Protein AF-A0A3P8TYR1-F1 (afdb_monomer_lite)

Radius of gyration: 17.77 Å; chains: 1; bounding box: 46×34×52 Å

Structure (mmCIF, N/CA/C/O backbone):
data_AF-A0A3P8TYR1-F1
#
_entry.id   AF-A0A3P8TYR1-F1
#
loop_
_atom_site.group_PDB
_atom_site.id
_atom_site.type_symbol
_atom_site.label_atom_id
_atom_site.label_alt_id
_atom_site.label_comp_id
_atom_site.label_asym_id
_atom_site.label_entity_id
_atom_site.label_seq_id
_atom_site.pdbx_PDB_ins_code
_atom_site.Cartn_x
_atom_site.Cartn_y
_atom_site.Cartn_z
_atom_site.occupancy
_atom_site.B_iso_or_equiv
_atom_site.auth_seq_id
_atom_site.auth_comp_id
_atom_site.auth_asym_id
_atom_site.auth_atom_id
_atom_site.pdbx_PDB_model_num
ATOM 1 N N . MET A 1 1 ? 5.080 -19.944 -3.008 1.00 44.84 1 MET A N 1
ATOM 2 C CA . MET A 1 1 ? 5.466 -19.600 -1.616 1.00 44.84 1 MET A CA 1
ATOM 3 C C . MET A 1 1 ? 6.987 -19.587 -1.435 1.00 44.84 1 MET A C 1
ATOM 5 O O . MET A 1 1 ? 7.495 -18.583 -0.961 1.00 44.84 1 MET A O 1
ATOM 9 N N . CYS A 1 2 ? 7.727 -20.621 -1.871 1.00 33.62 2 CYS A N 1
ATOM 10 C CA . CYS A 1 2 ? 9.202 -20.640 -1.806 1.00 33.62 2 CYS A CA 1
ATOM 11 C C . CYS A 1 2 ? 9.898 -19.592 -2.699 1.00 33.62 2 CYS A C 1
ATOM 13 O O . CYS A 1 2 ? 10.862 -18.982 -2.255 1.00 33.62 2 CYS A O 1
ATOM 15 N N . GLU A 1 3 ? 9.377 -19.307 -3.897 1.00 34.47 3 GLU A N 1
ATOM 16 C CA . GLU A 1 3 ? 9.977 -18.308 -4.805 1.00 34.47 3 GLU A CA 1
ATOM 17 C C . GLU A 1 3 ? 9.797 -16.860 -4.311 1.00 34.47 3 GLU A C 1
ATOM 19 O O . GLU A 1 3 ? 10.720 -16.059 -4.401 1.00 34.47 3 GLU A O 1
ATOM 24 N N . LEU A 1 4 ? 8.653 -16.545 -3.691 1.00 45.31 4 LEU A N 1
ATOM 25 C CA . LEU A 1 4 ? 8.387 -15.250 -3.045 1.00 45.31 4 LEU A CA 1
ATOM 26 C C . LEU A 1 4 ? 9.285 -15.020 -1.822 1.00 45.31 4 LEU A C 1
ATOM 28 O O . LEU A 1 4 ? 9.786 -13.919 -1.636 1.00 45.31 4 LEU A O 1
ATOM 32 N N . LEU A 1 5 ? 9.554 -16.058 -1.022 1.00 41.59 5 LEU A N 1
ATOM 33 C CA . LEU A 1 5 ? 10.503 -15.974 0.095 1.00 41.59 5 LEU A CA 1
ATOM 34 C C . LEU A 1 5 ? 11.958 -15.852 -0.382 1.00 41.59 5 LEU A C 1
ATOM 36 O O . LEU A 1 5 ? 12.737 -15.146 0.251 1.00 41.59 5 LEU A O 1
ATOM 40 N N . GLN A 1 6 ? 12.325 -16.472 -1.510 1.00 42.62 6 GLN A N 1
ATOM 41 C CA . GLN A 1 6 ? 13.635 -16.256 -2.135 1.00 42.62 6 GLN A CA 1
ATOM 42 C C . GLN A 1 6 ? 13.788 -14.824 -2.658 1.00 42.62 6 GLN A C 1
ATOM 44 O O . GLN A 1 6 ? 14.835 -14.215 -2.442 1.00 42.62 6 GLN A O 1
ATOM 49 N N . LEU A 1 7 ? 12.736 -14.247 -3.242 1.00 46.56 7 LEU A N 1
ATOM 50 C CA . LEU A 1 7 ? 12.715 -12.845 -3.669 1.00 46.56 7 LEU A CA 1
ATOM 51 C C . LEU A 1 7 ? 12.799 -11.889 -2.472 1.00 46.56 7 LEU A C 1
ATOM 53 O O . LEU A 1 7 ? 13.598 -10.962 -2.500 1.00 46.56 7 LEU A O 1
ATOM 57 N N . VAL A 1 8 ? 12.083 -12.173 -1.379 1.00 45.84 8 VAL A N 1
ATOM 58 C CA . VAL A 1 8 ? 12.192 -11.445 -0.101 1.00 45.84 8 VAL A CA 1
ATOM 59 C C . VAL A 1 8 ? 13.596 -11.578 0.510 1.00 45.84 8 VAL A C 1
ATOM 61 O O . VAL A 1 8 ? 14.133 -10.602 1.021 1.00 45.84 8 VAL A O 1
ATOM 64 N N . SER A 1 9 ? 14.243 -12.743 0.398 1.00 40.47 9 SER A N 1
ATOM 65 C CA . SER A 1 9 ? 15.622 -12.940 0.870 1.00 40.47 9 SER A CA 1
ATOM 66 C C . SER A 1 9 ? 16.666 -12.215 0.011 1.00 40.47 9 SER A C 1
ATOM 68 O O . SER A 1 9 ? 17.652 -11.716 0.547 1.00 40.47 9 SER A O 1
ATOM 70 N N . HIS A 1 10 ? 16.432 -12.089 -1.300 1.00 41.75 10 HIS A N 1
ATOM 71 C CA . HIS A 1 10 ? 17.223 -11.232 -2.190 1.00 41.75 10 HIS A CA 1
ATOM 72 C C . HIS A 1 10 ? 16.917 -9.740 -1.960 1.00 41.75 10 HIS A C 1
ATOM 74 O O . HIS A 1 10 ? 17.796 -8.902 -2.129 1.00 41.75 10 HIS A O 1
ATOM 80 N N . LEU A 1 11 ? 15.707 -9.410 -1.496 1.00 44.28 11 LEU A N 1
ATOM 81 C CA . LEU A 1 11 ? 15.271 -8.080 -1.057 1.00 44.28 11 LEU A CA 1
ATOM 82 C C . LEU A 1 11 ? 15.655 -7.744 0.397 1.00 44.28 11 LEU A C 1
ATOM 84 O O . LEU A 1 11 ? 15.311 -6.662 0.871 1.00 44.28 11 LEU A O 1
ATOM 88 N N . ASN A 1 12 ? 16.491 -8.549 1.073 1.00 38.28 12 ASN A N 1
ATOM 89 C CA . ASN A 1 12 ? 17.253 -8.097 2.257 1.00 38.28 12 ASN A CA 1
ATOM 90 C C . ASN A 1 12 ? 18.150 -6.860 1.973 1.00 38.28 12 ASN A C 1
ATOM 92 O O . ASN A 1 12 ? 18.811 -6.338 2.865 1.00 38.28 12 ASN A O 1
ATOM 96 N N . ILE A 1 13 ? 18.079 -6.307 0.759 1.00 46.44 13 ILE A N 1
ATOM 97 C CA . ILE A 1 13 ? 18.329 -4.906 0.386 1.00 46.44 13 ILE A CA 1
ATOM 98 C C . ILE A 1 13 ? 17.576 -3.881 1.276 1.00 46.44 13 ILE A C 1
ATOM 100 O O . ILE A 1 13 ? 17.859 -2.691 1.198 1.00 46.44 13 ILE A O 1
ATOM 104 N N . ILE A 1 14 ? 16.697 -4.280 2.203 1.00 45.22 14 ILE A N 1
ATOM 105 C CA . ILE A 1 14 ? 16.142 -3.367 3.224 1.00 45.22 14 ILE A CA 1
ATOM 106 C C . ILE A 1 14 ? 17.177 -2.953 4.300 1.00 45.22 14 ILE A C 1
ATOM 108 O O . ILE A 1 14 ? 17.040 -1.866 4.864 1.00 45.22 14 ILE A O 1
ATOM 112 N N . GLU A 1 15 ? 18.279 -3.690 4.516 1.00 38.91 15 GLU A N 1
ATOM 113 C CA . GLU A 1 15 ? 19.452 -3.138 5.240 1.00 38.91 15 GLU A CA 1
ATOM 114 C C . GLU A 1 15 ? 20.342 -2.252 4.341 1.00 38.91 15 GLU A C 1
ATOM 116 O O . GLU A 1 15 ? 21.220 -1.534 4.814 1.00 38.91 15 GLU A O 1
ATOM 121 N N . GLY A 1 16 ? 20.069 -2.235 3.034 1.00 37.06 16 GLY A N 1
ATOM 122 C CA . GLY A 1 16 ? 20.749 -1.436 2.015 1.00 37.06 16 GLY A CA 1
ATOM 123 C C . GLY A 1 16 ? 19.993 -0.174 1.589 1.00 37.06 16 GLY A C 1
ATOM 124 O O . GLY A 1 16 ? 20.309 0.371 0.529 1.00 37.06 16 GLY A O 1
ATOM 125 N N . LYS A 1 17 ? 19.034 0.313 2.398 1.00 43.81 17 LYS A N 1
ATOM 126 C CA . LYS A 1 17 ? 18.185 1.504 2.143 1.00 43.81 17 LYS A CA 1
ATOM 127 C C . L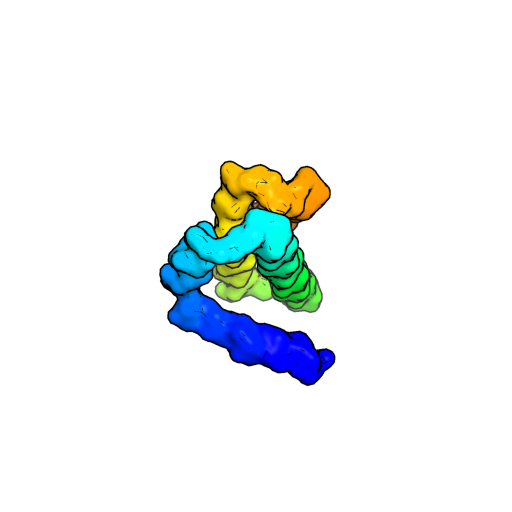YS A 1 17 ? 18.951 2.772 1.718 1.00 43.81 17 LYS A C 1
ATOM 129 O O . LYS A 1 17 ? 18.361 3.682 1.151 1.00 43.81 17 LYS A O 1
ATOM 134 N N . SER A 1 18 ? 20.267 2.832 1.938 1.00 38.81 18 SER A N 1
ATOM 135 C CA . SER A 1 18 ? 21.110 3.980 1.580 1.00 38.81 18 SER A CA 1
ATOM 136 C C . SER A 1 18 ? 21.831 3.881 0.222 1.00 38.81 18 SER A C 1
ATOM 138 O O . SER A 1 18 ? 22.361 4.890 -0.237 1.00 38.81 18 SER A O 1
ATOM 140 N N . ASN A 1 19 ? 21.880 2.711 -0.433 1.00 37.03 19 ASN A N 1
ATOM 141 C CA . ASN A 1 19 ? 22.799 2.474 -1.563 1.00 37.03 19 ASN A CA 1
ATOM 142 C C . ASN A 1 19 ? 22.127 2.381 -2.945 1.00 37.03 19 ASN A C 1
ATOM 144 O O . ASN A 1 19 ? 22.818 2.459 -3.962 1.00 37.03 19 ASN A O 1
ATOM 148 N N . PHE A 1 20 ? 20.798 2.258 -3.024 1.00 45.28 20 PHE A N 1
ATOM 149 C CA . PHE A 1 20 ? 20.115 2.128 -4.320 1.00 45.28 20 PHE A CA 1
ATOM 150 C C . PHE A 1 20 ? 20.150 3.437 -5.133 1.00 45.28 20 PHE A C 1
ATOM 152 O O . PHE A 1 20 ? 20.456 3.422 -6.325 1.00 45.28 20 PHE A O 1
ATOM 159 N N . CYS A 1 21 ? 19.981 4.586 -4.467 1.00 40.75 21 CYS A N 1
ATOM 160 C CA . CYS A 1 21 ? 20.053 5.917 -5.086 1.00 40.75 21 CYS A CA 1
ATOM 161 C C . CYS A 1 21 ? 21.434 6.224 -5.716 1.00 40.75 21 CYS A C 1
ATOM 163 O O . CYS A 1 21 ? 21.525 6.949 -6.703 1.00 40.75 21 CYS A O 1
ATOM 165 N N . MET A 1 22 ? 22.514 5.618 -5.207 1.00 36.56 22 MET A N 1
ATOM 166 C CA . MET A 1 22 ? 23.891 5.871 -5.660 1.00 36.56 22 MET A CA 1
ATOM 167 C C . MET A 1 22 ? 24.313 5.089 -6.916 1.00 36.56 22 MET A C 1
ATOM 169 O O . MET A 1 22 ? 25.362 5.386 -7.482 1.00 36.56 22 MET A O 1
ATOM 173 N N . THR A 1 23 ? 23.533 4.108 -7.385 1.00 42.56 23 THR A N 1
ATOM 174 C CA . THR A 1 23 ? 23.981 3.215 -8.479 1.00 42.56 23 THR A CA 1
ATOM 175 C C . THR A 1 23 ? 23.532 3.684 -9.877 1.00 42.56 23 THR A C 1
ATOM 177 O O . THR A 1 23 ? 24.066 3.239 -10.892 1.00 42.56 23 THR A O 1
ATOM 180 N N . ILE A 1 24 ? 22.613 4.652 -9.974 1.00 49.84 24 ILE A N 1
ATOM 181 C CA . ILE A 1 24 ? 22.075 5.158 -11.254 1.00 49.84 24 ILE A CA 1
ATOM 182 C C . ILE A 1 24 ? 22.918 6.330 -11.794 1.00 49.84 24 ILE A C 1
ATOM 184 O O . ILE A 1 24 ? 22.402 7.391 -12.128 1.00 49.84 24 ILE A O 1
ATOM 188 N N . GLN A 1 25 ? 24.242 6.176 -11.862 1.00 44.81 25 GLN A N 1
ATOM 189 C CA . GLN A 1 25 ? 25.108 7.130 -12.579 1.00 44.81 25 GLN A CA 1
ATOM 190 C C . GLN A 1 25 ? 25.867 6.513 -13.765 1.00 44.81 25 GLN A C 1
ATOM 192 O O . GLN A 1 25 ? 26.579 7.235 -14.455 1.00 44.81 25 GLN A O 1
ATOM 197 N N . GLY A 1 26 ? 25.694 5.216 -14.065 1.00 42.44 26 GLY A N 1
ATOM 198 C CA . GLY A 1 26 ? 26.492 4.546 -15.109 1.00 42.44 26 GLY 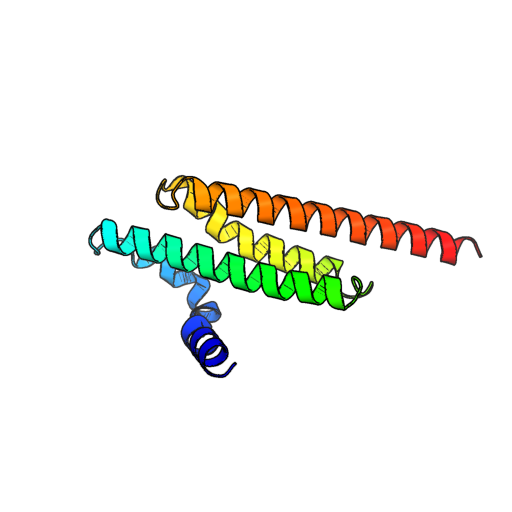A CA 1
ATOM 199 C C . GLY A 1 26 ? 25.776 3.555 -16.033 1.00 42.44 26 GLY A C 1
ATOM 200 O O . GLY A 1 26 ? 26.445 2.951 -16.865 1.00 42.44 26 GLY A O 1
ATOM 201 N N . GLY A 1 27 ? 24.460 3.351 -15.906 1.00 47.72 27 GLY A N 1
ATOM 202 C CA . GLY A 1 27 ? 23.710 2.364 -16.699 1.00 47.72 27 GLY A CA 1
ATOM 203 C C . GLY A 1 27 ? 22.813 2.999 -17.763 1.00 47.72 27 GLY A C 1
ATOM 204 O O . GLY A 1 27 ? 22.203 4.036 -17.512 1.00 47.72 27 GLY A O 1
ATOM 205 N N . GLU A 1 28 ? 22.716 2.364 -18.935 1.00 53.12 28 GLU A N 1
ATOM 206 C CA . GLU A 1 28 ? 21.827 2.755 -20.039 1.00 53.12 28 GLU A CA 1
ATOM 207 C C . GLU A 1 28 ? 20.412 3.090 -19.527 1.00 53.12 28 GLU A C 1
ATOM 209 O O . GLU A 1 28 ? 19.770 2.279 -18.853 1.00 53.12 28 GLU A O 1
ATOM 214 N N . SER A 1 29 ? 19.921 4.292 -19.843 1.00 60.72 29 SER A N 1
ATOM 215 C CA . SER A 1 29 ? 18.709 4.896 -19.258 1.00 60.72 29 SER A CA 1
ATOM 216 C C . SER A 1 29 ? 17.446 4.029 -19.361 1.00 60.72 29 SER A C 1
ATOM 218 O O . SER A 1 29 ? 16.576 4.098 -18.492 1.00 60.72 29 SER A O 1
ATOM 220 N N . SER A 1 30 ? 17.357 3.168 -20.380 1.00 62.84 30 SER A N 1
ATOM 221 C CA . SER A 1 30 ? 16.245 2.228 -20.569 1.00 62.84 30 SER A CA 1
ATOM 222 C C . SER A 1 30 ? 16.201 1.128 -19.501 1.00 62.84 30 SER A C 1
ATOM 224 O O . SER A 1 30 ? 15.122 0.768 -19.033 1.00 62.84 30 SER A O 1
ATOM 226 N N . ASN A 1 31 ? 17.358 0.610 -19.080 1.00 74.31 31 ASN A N 1
ATOM 227 C CA . ASN A 1 31 ? 17.431 -0.483 -18.105 1.00 74.31 31 ASN A CA 1
ATOM 228 C C . ASN A 1 31 ? 17.130 0.018 -16.687 1.00 74.31 31 ASN A C 1
ATOM 230 O O . ASN A 1 31 ? 16.423 -0.643 -15.929 1.00 74.31 31 ASN A O 1
ATOM 234 N N . ALA A 1 32 ? 17.598 1.224 -16.353 1.00 76.62 32 ALA A N 1
ATOM 235 C CA . ALA A 1 32 ? 17.277 1.877 -15.086 1.00 76.62 32 ALA A CA 1
ATOM 236 C C . ALA A 1 32 ? 15.777 2.192 -14.965 1.00 76.62 32 ALA A C 1
ATOM 238 O O . ALA A 1 32 ? 15.190 1.994 -13.904 1.00 76.62 32 ALA A O 1
ATOM 239 N N . SER A 1 33 ? 15.147 2.631 -16.061 1.00 81.56 33 SER A N 1
ATOM 240 C CA . SER A 1 33 ? 13.710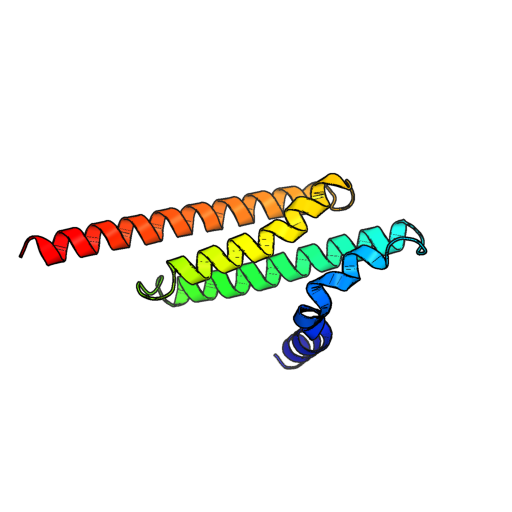 2.911 -16.096 1.00 81.56 33 SER A CA 1
ATOM 241 C C . SER A 1 33 ? 12.876 1.671 -15.781 1.00 81.56 33 SER A C 1
ATOM 243 O O . SER A 1 33 ? 12.027 1.687 -14.887 1.00 81.56 33 SER A O 1
ATOM 245 N N . LYS A 1 34 ? 13.192 0.562 -16.458 1.00 83.19 34 LYS A N 1
ATOM 246 C CA . LYS A 1 34 ? 12.511 -0.712 -16.246 1.00 83.19 34 LYS A CA 1
ATOM 247 C C . LYS A 1 34 ? 12.695 -1.230 -14.818 1.00 83.19 34 LYS A C 1
ATOM 249 O O . LYS A 1 34 ? 11.720 -1.627 -14.192 1.00 83.19 34 LYS A O 1
ATOM 254 N N . LEU A 1 35 ? 13.906 -1.129 -14.271 1.00 82.69 35 LEU A N 1
ATOM 255 C CA . LEU A 1 35 ? 14.185 -1.524 -12.890 1.00 82.69 35 LEU A CA 1
ATOM 256 C C . LEU A 1 35 ? 13.358 -0.725 -11.869 1.00 82.69 35 LEU A C 1
ATOM 258 O O . LEU A 1 35 ? 12.852 -1.298 -10.909 1.00 82.69 35 LEU A O 1
ATOM 262 N N . LEU A 1 36 ? 13.199 0.587 -12.070 1.00 82.25 36 LEU A N 1
ATOM 263 C CA . LEU A 1 36 ? 12.399 1.442 -11.184 1.00 82.25 36 LEU A CA 1
ATOM 264 C C . LEU A 1 36 ? 10.898 1.130 -11.271 1.00 82.25 36 LEU A C 1
ATOM 266 O O . LEU A 1 36 ? 10.199 1.179 -10.255 1.00 82.25 36 LEU A O 1
ATOM 270 N N . GLN A 1 37 ? 10.409 0.787 -12.465 1.00 85.69 37 GLN A N 1
ATOM 271 C CA . GLN A 1 37 ? 9.039 0.308 -12.657 1.00 85.69 37 GLN A CA 1
ATOM 272 C C . GLN A 1 37 ? 8.819 -1.030 -11.945 1.00 85.69 37 GLN A C 1
ATOM 274 O O . GLN A 1 37 ? 7.877 -1.149 -11.164 1.00 85.69 37 GLN A O 1
ATOM 279 N N . ASP A 1 38 ? 9.714 -2.000 -12.147 1.00 85.75 38 ASP A N 1
ATOM 280 C CA . ASP A 1 38 ? 9.620 -3.328 -11.533 1.00 85.75 38 ASP A CA 1
ATOM 281 C C . ASP A 1 38 ? 9.698 -3.234 -10.001 1.00 85.75 38 ASP A C 1
ATOM 283 O O . ASP A 1 38 ? 8.893 -3.839 -9.295 1.00 85.75 38 ASP A O 1
ATOM 287 N N . TYR A 1 39 ? 10.604 -2.401 -9.477 1.00 84.50 39 TYR A N 1
ATOM 288 C CA . TYR A 1 39 ? 10.685 -2.089 -8.049 1.00 84.50 39 TYR A CA 1
ATOM 289 C C . TYR A 1 39 ? 9.360 -1.542 -7.508 1.00 84.50 39 TYR A C 1
ATOM 291 O O . TYR A 1 39 ? 8.819 -2.055 -6.529 1.00 84.50 39 TYR A O 1
ATOM 299 N N . THR A 1 40 ? 8.808 -0.525 -8.173 1.00 87.12 40 THR A N 1
ATOM 300 C CA . THR A 1 40 ? 7.547 0.103 -7.765 1.00 87.12 40 THR A CA 1
ATOM 301 C C . THR A 1 40 ? 6.397 -0.903 -7.774 1.00 87.12 40 THR A C 1
ATOM 303 O O . THR A 1 40 ? 5.576 -0.901 -6.859 1.00 87.12 40 THR A O 1
ATOM 306 N N . GLN A 1 41 ? 6.352 -1.789 -8.768 1.00 88.94 41 GLN A N 1
ATOM 307 C CA . GLN A 1 41 ? 5.327 -2.821 -8.879 1.00 88.94 41 GLN A CA 1
ATOM 308 C C . GLN A 1 41 ? 5.422 -3.845 -7.740 1.00 88.94 41 GLN A C 1
ATOM 310 O O . GLN A 1 41 ? 4.415 -4.140 -7.104 1.00 88.94 41 GLN A O 1
ATOM 315 N N . VAL A 1 42 ? 6.634 -4.287 -7.387 1.00 88.38 42 VAL A N 1
ATOM 316 C CA . VAL A 1 42 ? 6.858 -5.180 -6.237 1.00 88.38 42 VAL A CA 1
ATOM 317 C C . VAL A 1 42 ? 6.385 -4.544 -4.926 1.00 88.38 42 VAL A C 1
ATOM 319 O O . VAL A 1 42 ? 5.720 -5.205 -4.129 1.00 88.38 42 VAL A O 1
ATOM 322 N N . ILE A 1 43 ? 6.677 -3.259 -4.696 1.00 87.44 43 ILE A N 1
ATOM 323 C CA . ILE A 1 43 ? 6.192 -2.551 -3.501 1.00 87.44 43 ILE A CA 1
ATOM 324 C C . ILE A 1 43 ? 4.656 -2.472 -3.495 1.00 87.44 43 ILE A C 1
ATOM 326 O O . ILE A 1 43 ? 4.022 -2.695 -2.459 1.00 87.44 43 ILE A O 1
ATOM 330 N N . GLN A 1 44 ? 4.029 -2.203 -4.643 1.00 88.12 44 GLN A N 1
ATOM 331 C CA . GLN A 1 44 ? 2.568 -2.201 -4.750 1.00 88.12 44 GLN A CA 1
ATOM 332 C C . GLN A 1 44 ? 1.969 -3.580 -4.432 1.00 88.12 44 GLN A C 1
ATOM 334 O O . GLN A 1 44 ? 1.019 -3.648 -3.652 1.00 88.12 44 GLN A O 1
ATOM 339 N N . ASP A 1 45 ? 2.554 -4.663 -4.944 1.00 89.19 45 ASP A N 1
ATOM 340 C CA . ASP A 1 45 ? 2.088 -6.034 -4.707 1.00 89.19 45 ASP A CA 1
ATOM 341 C C . ASP A 1 45 ? 2.227 -6.449 -3.236 1.00 89.19 45 ASP A C 1
ATOM 343 O O . ASP A 1 45 ? 1.289 -6.988 -2.641 1.00 89.19 45 ASP A O 1
ATOM 347 N N . ILE A 1 46 ? 3.376 -6.160 -2.614 1.00 86.88 46 ILE A N 1
ATOM 348 C CA . ILE A 1 46 ? 3.617 -6.456 -1.194 1.00 86.88 46 ILE A CA 1
ATOM 349 C C . ILE A 1 46 ? 2.634 -5.678 -0.317 1.00 86.88 46 ILE A C 1
ATOM 351 O O . ILE A 1 46 ? 2.001 -6.255 0.572 1.00 86.88 46 ILE A O 1
ATOM 355 N N . THR A 1 47 ? 2.475 -4.376 -0.569 1.00 89.06 47 THR A N 1
ATOM 356 C CA . THR A 1 47 ? 1.578 -3.542 0.241 1.00 89.06 47 THR A CA 1
ATOM 357 C C . THR A 1 47 ? 0.117 -3.937 0.060 1.00 89.06 47 THR A C 1
ATOM 359 O O . THR A 1 47 ? -0.638 -3.918 1.029 1.00 89.06 47 THR A O 1
ATOM 362 N N . PHE A 1 48 ? -0.284 -4.343 -1.148 1.00 92.19 48 PHE A N 1
ATOM 363 C CA . PHE A 1 48 ? -1.614 -4.883 -1.414 1.00 92.19 48 PHE A CA 1
ATOM 364 C C . PHE A 1 48 ? -1.848 -6.204 -0.675 1.00 92.19 48 PHE A C 1
ATOM 366 O O . PHE A 1 48 ? -2.903 -6.401 -0.075 1.00 92.19 48 PHE A O 1
ATOM 373 N N . HIS A 1 49 ? -0.870 -7.109 -0.664 1.00 91.75 49 HIS A N 1
ATOM 374 C CA . HIS A 1 49 ? -0.983 -8.364 0.077 1.00 91.75 49 HIS A CA 1
ATOM 375 C C . HIS A 1 49 ? -1.166 -8.134 1.585 1.00 91.75 49 HIS A C 1
ATOM 377 O O . HIS A 1 49 ? -2.067 -8.707 2.200 1.00 91.75 49 HIS A O 1
ATOM 383 N N . GLU A 1 50 ? -0.338 -7.279 2.185 1.00 91.62 50 GLU A N 1
ATOM 384 C CA . GLU A 1 50 ? -0.415 -6.978 3.617 1.00 91.62 50 GLU A CA 1
ATOM 385 C C . GLU A 1 50 ? -1.704 -6.230 3.991 1.00 91.62 50 GLU A C 1
ATOM 387 O O . GLU A 1 50 ? -2.259 -6.467 5.063 1.00 91.62 50 GLU A O 1
ATOM 392 N N . GLU A 1 51 ? -2.218 -5.375 3.106 1.00 92.38 51 GLU A N 1
ATOM 393 C CA . GLU A 1 51 ? -3.536 -4.756 3.263 1.00 92.38 51 GLU A CA 1
ATOM 394 C C . GLU A 1 51 ? -4.659 -5.793 3.276 1.00 92.38 51 GLU A C 1
ATOM 396 O O . GLU A 1 51 ? -5.495 -5.767 4.176 1.00 92.38 51 GLU A O 1
ATOM 401 N N . ASN A 1 52 ? -4.670 -6.734 2.327 1.00 93.25 52 ASN A N 1
ATOM 402 C CA . ASN A 1 52 ? -5.695 -7.781 2.305 1.00 93.25 52 ASN A CA 1
ATOM 403 C C . ASN A 1 52 ? -5.663 -8.626 3.581 1.00 93.25 52 ASN A C 1
ATOM 405 O O . ASN A 1 52 ? -6.713 -8.966 4.109 1.00 93.25 52 ASN A O 1
ATOM 409 N N . LYS A 1 53 ? -4.481 -8.870 4.159 1.00 92.56 53 LYS A N 1
ATOM 410 C CA . LYS A 1 53 ? -4.386 -9.529 5.468 1.00 92.56 53 LYS A CA 1
ATOM 411 C C . LYS A 1 53 ? -5.052 -8.734 6.590 1.00 92.56 53 LYS A C 1
ATOM 413 O O . LYS A 1 53 ? -5.622 -9.348 7.486 1.00 92.56 53 LYS A O 1
ATOM 418 N N . LEU A 1 54 ? -4.982 -7.400 6.572 1.00 92.44 54 LEU A N 1
ATOM 419 C CA . LEU A 1 54 ? -5.713 -6.568 7.535 1.00 92.44 54 LEU A CA 1
ATOM 420 C C . LEU A 1 54 ? -7.226 -6.671 7.325 1.00 92.44 54 LEU A C 1
ATOM 422 O O . LEU A 1 54 ? -7.962 -6.723 8.306 1.00 92.44 54 LEU A O 1
ATOM 426 N N . VAL A 1 55 ? -7.676 -6.735 6.068 1.00 91.50 55 VAL A N 1
ATOM 427 C CA . VAL A 1 55 ? -9.091 -6.934 5.722 1.00 91.50 55 VAL A CA 1
ATOM 428 C C . VAL A 1 55 ? -9.584 -8.297 6.210 1.00 91.50 55 VAL A C 1
ATOM 430 O O . VAL A 1 55 ? -10.602 -8.356 6.894 1.00 91.50 55 VAL A O 1
ATOM 433 N N . ASP A 1 56 ? -8.839 -9.369 5.936 1.00 94.31 56 ASP A N 1
ATOM 434 C CA . ASP A 1 56 ? -9.167 -10.738 6.359 1.00 94.31 56 ASP A CA 1
ATOM 435 C C . ASP A 1 56 ? -9.218 -10.884 7.888 1.00 94.31 56 ASP A C 1
ATOM 437 O O . ASP A 1 56 ? -9.947 -11.719 8.419 1.00 94.31 56 ASP A O 1
ATOM 441 N N . GLN A 1 57 ? -8.437 -10.072 8.604 1.00 92.62 57 GLN A N 1
ATOM 442 C CA . GLN A 1 57 ? -8.401 -10.028 10.069 1.00 92.62 57 GLN A CA 1
ATOM 443 C C . GLN A 1 57 ? -9.399 -9.027 10.667 1.00 92.62 57 GLN A C 1
ATOM 445 O O . GLN A 1 57 ? -9.365 -8.790 11.873 1.00 92.62 57 GLN A O 1
ATOM 450 N N . GLU A 1 58 ? -10.260 -8.423 9.845 1.00 91.56 58 GLU A N 1
ATOM 451 C CA . GLU A 1 58 ? -11.248 -7.419 10.254 1.00 91.56 58 GLU A CA 1
ATOM 452 C C . GLU A 1 58 ? -10.643 -6.199 10.978 1.00 91.56 58 GLU A C 1
ATOM 454 O O . GLU A 1 58 ? -11.258 -5.621 11.871 1.00 91.56 58 GLU A O 1
ATOM 459 N N . PHE A 1 59 ? -9.447 -5.761 10.570 1.00 89.75 59 PHE A N 1
ATOM 460 C CA . PHE A 1 59 ? -8.748 -4.594 11.122 1.00 89.75 59 PHE A CA 1
ATOM 461 C C . PHE A 1 59 ? -8.593 -4.630 12.662 1.00 89.75 59 PHE A C 1
ATOM 463 O O . PHE A 1 59 ? -9.173 -3.795 13.366 1.00 89.75 59 PHE A O 1
ATOM 470 N N . PRO A 1 60 ? -7.741 -5.522 13.208 1.00 88.75 60 PRO A N 1
ATOM 471 C CA . PRO A 1 60 ? -7.492 -5.627 14.650 1.00 88.75 60 PRO A CA 1
ATOM 472 C C . PRO A 1 60 ? -7.093 -4.283 15.297 1.00 88.75 60 PRO A C 1
ATOM 474 O O . PRO A 1 60 ? -6.209 -3.571 14.806 1.00 88.75 60 PRO A O 1
ATOM 477 N N . GLU A 1 61 ? -7.753 -3.914 16.401 1.00 82.56 61 GLU A N 1
ATOM 478 C CA . GLU A 1 61 ? -7.697 -2.562 16.997 1.00 82.56 61 GLU A CA 1
ATOM 479 C C . GLU A 1 61 ? -6.326 -2.143 17.552 1.00 82.56 61 GLU A C 1
ATOM 481 O O . GLU A 1 61 ? -6.032 -0.947 17.690 1.00 82.56 61 GLU A O 1
ATOM 486 N N . ASP A 1 62 ? -5.509 -3.120 17.927 1.00 84.06 62 ASP A N 1
ATOM 487 C CA . ASP A 1 62 ? -4.216 -2.942 18.579 1.00 84.06 62 ASP A CA 1
ATOM 488 C C . ASP A 1 62 ? -3.110 -2.571 17.585 1.00 84.06 62 ASP A C 1
ATOM 490 O O . ASP A 1 62 ? -2.254 -1.743 17.902 1.00 84.06 62 ASP A O 1
ATOM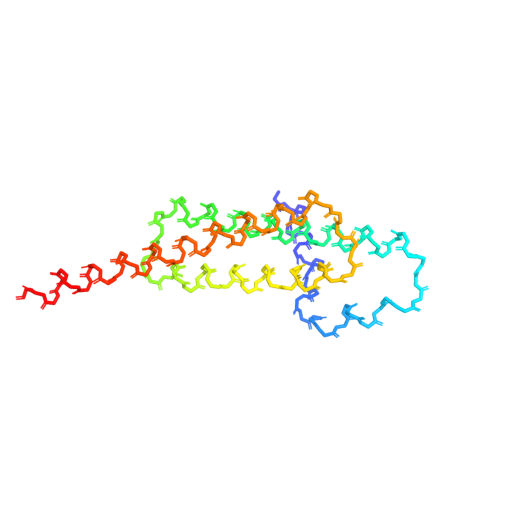 494 N N . CYS A 1 63 ? -3.150 -3.132 16.374 1.00 87.38 63 CYS A N 1
ATOM 495 C CA . CYS A 1 63 ? -2.060 -3.031 15.408 1.00 87.38 63 CYS A CA 1
ATOM 496 C C . CYS A 1 63 ? -2.446 -2.402 14.062 1.00 87.38 63 CYS A C 1
ATOM 498 O O . CYS A 1 63 ? -1.561 -1.893 13.372 1.00 87.38 63 CYS A O 1
ATOM 500 N N . SER A 1 64 ? -3.731 -2.349 13.690 1.00 91.81 64 SER A N 1
ATOM 501 C CA . SER A 1 64 ? -4.141 -1.914 12.342 1.00 91.81 64 SER A CA 1
ATOM 502 C C . SER A 1 64 ? -3.700 -0.501 11.990 1.00 91.81 64 SER A C 1
ATOM 504 O O . SER A 1 64 ? -3.193 -0.271 10.898 1.00 91.81 64 SER A O 1
ATOM 506 N N . ALA A 1 65 ? -3.848 0.457 12.910 1.00 91.00 65 ALA A N 1
ATOM 507 C CA . ALA A 1 65 ? -3.452 1.841 12.645 1.00 91.00 65 ALA A CA 1
ATOM 508 C C . ALA A 1 65 ? -1.946 1.942 12.355 1.00 91.00 65 ALA A C 1
ATOM 510 O O . ALA A 1 65 ? -1.544 2.568 11.377 1.00 91.00 65 ALA A O 1
ATOM 511 N N . PHE A 1 66 ? -1.131 1.269 13.169 1.00 91.94 66 PHE A N 1
ATOM 512 C CA . PHE A 1 66 ? 0.315 1.226 12.990 1.00 91.94 66 PHE A CA 1
ATOM 513 C C . PHE A 1 66 ? 0.696 0.531 11.680 1.00 91.94 66 PHE A C 1
ATOM 515 O O . PHE A 1 66 ? 1.488 1.060 10.906 1.00 91.94 66 PHE A O 1
ATOM 522 N N . LYS A 1 67 ? 0.084 -0.618 11.384 1.00 92.50 67 LYS A N 1
ATOM 523 C CA . LYS A 1 67 ? 0.381 -1.379 10.171 1.00 92.50 67 LYS A CA 1
ATOM 524 C C . LYS A 1 67 ? 0.012 -0.605 8.905 1.00 92.50 67 LYS A C 1
ATOM 526 O O . LYS A 1 67 ? 0.814 -0.558 7.982 1.00 92.50 67 LYS A O 1
ATOM 531 N N . ILE A 1 68 ? -1.146 0.059 8.870 1.00 93.06 68 ILE A N 1
ATOM 532 C CA . ILE A 1 68 ? -1.537 0.909 7.734 1.00 93.06 68 ILE A CA 1
ATOM 533 C C . ILE A 1 68 ? -0.561 2.083 7.574 1.00 93.06 68 ILE A C 1
ATOM 535 O O . ILE A 1 68 ? -0.214 2.433 6.449 1.00 93.06 68 ILE A O 1
ATOM 539 N N . GLN A 1 69 ? -0.081 2.670 8.676 1.00 92.31 69 GLN A N 1
ATOM 540 C CA . GLN A 1 69 ? 0.941 3.715 8.617 1.00 92.31 69 GLN A CA 1
ATOM 541 C C . GLN A 1 69 ? 2.251 3.203 7.995 1.00 92.31 69 GLN A C 1
ATOM 543 O O . GLN A 1 69 ? 2.793 3.875 7.125 1.00 92.31 69 GLN A O 1
ATOM 548 N N . GLN A 1 70 ? 2.714 2.002 8.359 1.00 92.25 70 GLN A N 1
ATOM 549 C CA . GLN A 1 70 ? 3.896 1.396 7.732 1.00 92.25 70 GLN A CA 1
ATOM 550 C C . GLN A 1 70 ? 3.705 1.195 6.223 1.00 92.25 70 GLN A C 1
ATOM 552 O O . GLN A 1 70 ? 4.576 1.555 5.442 1.00 92.25 70 GLN A O 1
ATOM 557 N N . LEU A 1 71 ? 2.535 0.703 5.798 1.00 92.75 71 LEU A N 1
ATOM 558 C CA . LEU A 1 71 ? 2.231 0.530 4.372 1.00 92.75 71 LEU A CA 1
ATOM 559 C C . LEU A 1 71 ? 2.218 1.866 3.608 1.00 92.75 71 LEU A C 1
ATOM 561 O O . LEU A 1 71 ? 2.614 1.917 2.446 1.00 92.75 71 LEU A O 1
ATOM 565 N N . LEU A 1 72 ? 1.772 2.953 4.246 1.00 91.50 72 LEU A N 1
ATOM 566 C CA . LEU A 1 72 ? 1.833 4.303 3.673 1.00 91.50 72 LEU A CA 1
ATOM 567 C C . LEU A 1 72 ? 3.280 4.802 3.540 1.00 91.50 72 LEU A C 1
ATOM 569 O O . LEU A 1 72 ? 3.626 5.413 2.529 1.00 91.50 72 LEU A O 1
ATOM 573 N N . GLU A 1 73 ? 4.122 4.542 4.541 1.00 89.69 73 GLU A N 1
ATOM 574 C CA . GLU A 1 73 ? 5.549 4.884 4.513 1.00 89.69 73 GLU A CA 1
ATOM 575 C C . GLU A 1 73 ? 6.280 4.115 3.400 1.00 89.69 73 GLU A C 1
ATOM 577 O O . GLU A 1 73 ? 6.998 4.730 2.612 1.00 89.69 73 GLU A O 1
ATOM 582 N N . ASP A 1 74 ? 6.009 2.815 3.248 1.00 86.81 74 ASP A N 1
ATOM 583 C CA . ASP A 1 74 ? 6.582 1.980 2.184 1.00 86.81 74 ASP A CA 1
ATOM 584 C C . ASP A 1 74 ? 6.189 2.475 0.774 1.00 86.81 74 ASP A C 1
ATOM 586 O O . ASP A 1 74 ? 6.996 2.422 -0.154 1.00 86.81 74 ASP A O 1
ATOM 590 N N . LEU A 1 75 ? 4.979 3.027 0.599 1.00 87.44 75 LEU A N 1
ATOM 591 C CA . LEU A 1 75 ? 4.536 3.634 -0.667 1.00 87.44 75 LEU A CA 1
ATOM 592 C C . LEU A 1 75 ? 5.069 5.056 -0.910 1.00 87.44 75 LEU A C 1
ATOM 594 O O . LEU A 1 75 ? 4.949 5.568 -2.024 1.00 87.44 75 LEU A O 1
ATOM 598 N N . THR A 1 76 ? 5.660 5.708 0.092 1.00 84.69 76 THR A N 1
ATOM 599 C CA . THR A 1 76 ? 6.168 7.082 -0.056 1.00 84.69 76 THR A CA 1
ATOM 600 C C . THR A 1 76 ? 7.428 7.121 -0.925 1.00 84.69 76 THR A C 1
ATOM 602 O O . THR A 1 76 ? 7.606 8.033 -1.731 1.00 84.69 76 THR A O 1
ATOM 605 N N . GLU A 1 77 ? 8.297 6.116 -0.811 1.00 77.38 77 GLU A N 1
ATOM 606 C CA . GLU A 1 77 ? 9.515 6.016 -1.620 1.00 77.38 77 GLU A CA 1
ATOM 607 C C . GLU A 1 77 ? 9.231 5.927 -3.135 1.00 77.38 77 GLU A C 1
ATOM 609 O O . GLU A 1 77 ? 9.756 6.765 -3.879 1.00 77.38 77 GLU A O 1
ATOM 614 N N . PRO A 1 78 ? 8.359 5.021 -3.631 1.00 73.56 78 PRO A N 1
ATOM 615 C CA . PRO A 1 78 ? 7.985 5.011 -5.044 1.00 73.56 78 PRO A CA 1
ATOM 616 C C . PRO A 1 78 ? 7.253 6.287 -5.476 1.00 73.56 78 PRO A C 1
ATOM 618 O O . PRO A 1 78 ? 7.337 6.681 -6.640 1.00 73.56 78 PRO A O 1
ATOM 621 N N . GLU A 1 79 ? 6.592 6.996 -4.557 1.00 73.44 79 GLU A N 1
ATOM 622 C CA . GLU A 1 79 ? 5.988 8.289 -4.872 1.00 73.44 79 GLU A CA 1
ATOM 623 C C . GLU A 1 79 ? 7.049 9.358 -5.155 1.00 73.44 79 GLU A C 1
ATOM 625 O O . GLU A 1 79 ? 6.852 10.182 -6.038 1.00 73.44 79 GLU A O 1
ATOM 630 N N . VAL A 1 80 ? 8.207 9.343 -4.494 1.00 74.88 80 VAL A N 1
ATOM 631 C CA . VAL A 1 80 ? 9.307 10.272 -4.816 1.00 74.88 80 VAL A CA 1
ATOM 632 C C . VAL A 1 80 ? 9.913 9.964 -6.193 1.00 74.88 80 VAL A C 1
ATOM 634 O O . VAL A 1 80 ? 10.306 10.878 -6.921 1.00 74.88 80 VAL A O 1
ATOM 637 N N . LEU A 1 81 ? 9.904 8.699 -6.621 1.00 67.44 81 LEU A N 1
ATOM 638 C CA . LEU A 1 81 ? 10.373 8.305 -7.955 1.00 67.44 81 LEU A CA 1
ATOM 639 C C . LEU A 1 81 ? 9.501 8.870 -9.095 1.00 67.44 81 LEU A C 1
ATOM 641 O O . LEU A 1 81 ? 9.974 8.974 -10.230 1.00 67.44 81 LEU A O 1
ATOM 645 N N . LYS A 1 82 ? 8.270 9.332 -8.814 1.00 65.25 82 LYS A N 1
ATOM 646 C CA . LYS A 1 82 ? 7.391 9.986 -9.806 1.00 65.25 82 LYS A CA 1
ATOM 647 C C . LYS A 1 82 ? 8.004 11.239 -10.426 1.00 65.25 82 LYS A C 1
ATOM 649 O O . LYS A 1 82 ? 7.736 11.548 -11.586 1.00 65.25 82 LYS A O 1
ATOM 654 N N . PHE A 1 83 ? 8.849 11.948 -9.673 1.00 60.81 83 PHE A N 1
ATOM 655 C CA . PHE A 1 83 ? 9.502 13.172 -10.135 1.00 60.81 83 PHE A CA 1
ATOM 656 C C . PHE A 1 83 ? 10.522 12.909 -11.250 1.00 60.81 83 PHE A C 1
ATOM 658 O O . PHE A 1 83 ? 10.921 13.844 -11.939 1.00 60.81 83 PHE A O 1
ATOM 665 N N . LEU A 1 84 ? 10.898 11.646 -11.476 1.00 63.53 84 LEU A N 1
ATOM 666 C CA . LEU A 1 84 ? 11.814 11.250 -12.542 1.00 63.53 84 LEU A CA 1
ATOM 667 C C . LEU A 1 84 ? 11.108 10.990 -13.883 1.00 63.53 84 LEU A C 1
ATOM 669 O O . LEU A 1 84 ? 11.788 10.727 -14.867 1.00 63.53 84 LEU A O 1
ATOM 673 N N . SER A 1 85 ? 9.770 11.066 -13.971 1.00 67.38 85 SER A N 1
ATOM 674 C CA . SER A 1 85 ? 8.973 10.746 -15.182 1.00 67.38 85 SER A CA 1
ATOM 675 C C . SER A 1 85 ? 9.167 9.323 -15.746 1.00 67.38 85 SER A C 1
ATOM 677 O O . SER A 1 85 ? 8.757 9.020 -16.861 1.00 67.38 85 SER A O 1
ATOM 679 N N . VAL A 1 86 ? 9.759 8.429 -14.950 1.00 75.81 86 VAL A N 1
ATOM 680 C CA . VAL A 1 86 ? 10.185 7.077 -15.347 1.00 75.81 86 VAL A CA 1
ATOM 681 C C . VAL A 1 86 ? 9.078 6.021 -15.216 1.00 75.81 86 VAL A C 1
ATOM 683 O O . VAL A 1 86 ? 9.052 5.054 -15.972 1.00 75.81 86 VAL A O 1
ATOM 686 N N . LEU A 1 87 ? 8.154 6.188 -14.265 1.00 78.06 87 LEU A N 1
ATOM 687 C CA . LEU A 1 87 ? 7.202 5.133 -13.880 1.00 78.06 87 LEU A CA 1
ATOM 688 C C . LEU A 1 87 ? 6.124 4.843 -14.935 1.00 78.06 87 LEU A C 1
ATOM 690 O O . LEU A 1 87 ? 5.526 3.772 -14.920 1.00 78.06 87 LEU A O 1
ATOM 694 N N . GLY A 1 88 ? 5.886 5.779 -15.854 1.00 85.31 88 GLY A N 1
ATOM 695 C CA . GLY A 1 88 ? 4.732 5.731 -16.748 1.00 85.31 88 GLY A CA 1
ATOM 696 C C . GLY A 1 88 ? 3.430 6.125 -16.042 1.00 85.31 88 GLY A C 1
ATOM 697 O O . GLY A 1 88 ? 3.342 6.172 -14.814 1.00 85.31 88 GLY A O 1
ATOM 698 N N . GLN A 1 89 ? 2.416 6.464 -16.837 1.00 86.81 89 GLN A N 1
ATOM 699 C CA . GLN A 1 89 ? 1.157 7.014 -16.332 1.00 86.81 89 GLN A CA 1
ATOM 700 C C . GLN A 1 89 ? 0.343 5.982 -15.538 1.00 86.81 89 GLN A C 1
ATOM 702 O O . GLN A 1 89 ? -0.105 6.287 -14.439 1.00 86.81 89 GLN A O 1
ATOM 707 N N . GLU A 1 90 ? 0.200 4.761 -16.055 1.00 88.12 90 GLU A N 1
ATOM 708 C CA . GLU A 1 90 ? -0.620 3.716 -15.425 1.00 88.12 90 GLU A CA 1
ATOM 709 C C . GLU A 1 90 ? -0.111 3.354 -14.024 1.00 88.12 90 GLU A C 1
ATOM 711 O O . GLU A 1 90 ? -0.873 3.353 -13.060 1.00 88.12 90 GLU A O 1
ATOM 716 N N . LEU A 1 91 ? 1.199 3.126 -13.878 1.00 87.62 91 LEU A N 1
ATOM 717 C CA . LEU A 1 91 ? 1.799 2.750 -12.597 1.00 87.62 91 LEU A CA 1
ATOM 718 C C . LEU A 1 91 ? 1.717 3.884 -11.566 1.00 87.62 91 LEU A C 1
ATOM 720 O O . LEU A 1 91 ? 1.538 3.626 -10.374 1.00 87.62 91 LEU A O 1
ATOM 724 N N . LEU A 1 92 ? 1.819 5.136 -12.027 1.00 87.62 92 LEU A N 1
ATOM 725 C CA . LEU A 1 92 ? 1.653 6.321 -11.192 1.00 87.62 92 LEU A CA 1
ATOM 726 C C . LEU A 1 92 ? 0.201 6.490 -10.728 1.00 87.62 92 LEU A C 1
ATOM 728 O O . LEU A 1 92 ? -0.036 6.785 -9.557 1.00 87.62 92 LEU A O 1
ATOM 732 N N . GLU A 1 93 ? -0.771 6.288 -11.616 1.00 90.00 93 GLU A N 1
ATOM 733 C CA . GLU A 1 93 ? -2.188 6.286 -11.251 1.00 90.00 93 GLU A CA 1
ATOM 734 C C . GLU A 1 93 ? -2.472 5.192 -10.218 1.00 90.00 93 GLU A C 1
ATOM 736 O O . GLU A 1 93 ? -3.032 5.490 -9.161 1.00 90.00 93 GLU A O 1
ATOM 741 N N . CYS A 1 94 ? -2.016 3.957 -10.457 1.00 92.12 94 CYS A N 1
ATOM 742 C CA . CYS A 1 94 ? -2.123 2.855 -9.498 1.00 92.12 94 CYS A CA 1
ATOM 743 C C . CYS A 1 94 ? -1.537 3.227 -8.133 1.00 92.12 94 CYS A C 1
ATOM 745 O O . CYS A 1 94 ? -2.185 3.006 -7.109 1.00 92.12 94 CYS A O 1
ATOM 747 N N . LEU A 1 95 ? -0.359 3.856 -8.107 1.00 90.06 95 LEU A N 1
ATOM 748 C CA . LEU A 1 95 ? 0.270 4.303 -6.869 1.00 90.06 95 LEU A CA 1
ATOM 749 C C . LEU A 1 95 ? -0.614 5.298 -6.098 1.00 90.06 95 LEU A C 1
ATOM 751 O O . LEU A 1 95 ? -0.790 5.157 -4.887 1.00 90.06 95 LEU A O 1
ATOM 755 N N . TYR A 1 96 ? -1.222 6.269 -6.785 1.00 90.06 96 TYR A N 1
ATOM 756 C CA . TYR A 1 96 ? -2.138 7.216 -6.148 1.00 90.06 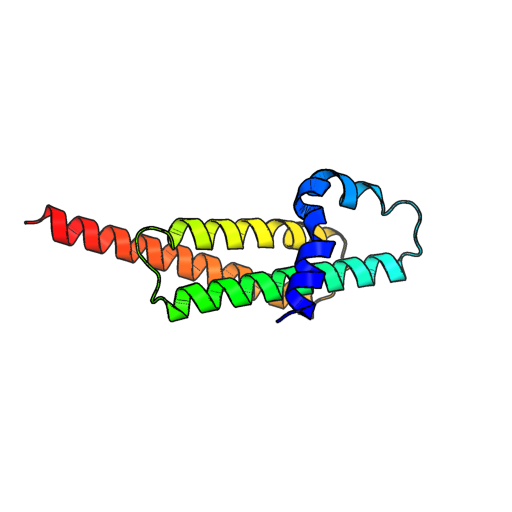96 TYR A CA 1
ATOM 757 C C . TYR A 1 96 ? -3.409 6.545 -5.622 1.00 90.06 96 TYR A C 1
ATOM 759 O O . TYR A 1 96 ? -3.835 6.846 -4.504 1.00 90.06 96 TYR A O 1
ATOM 767 N N . TRP A 1 97 ? -3.990 5.612 -6.380 1.00 93.75 97 TRP A N 1
ATOM 768 C CA . TRP A 1 97 ? -5.146 4.836 -5.927 1.00 93.75 97 TRP A CA 1
ATOM 769 C C . TRP A 1 97 ? -4.820 4.029 -4.667 1.00 93.75 97 TRP A C 1
ATOM 771 O O . TRP A 1 97 ? -5.561 4.100 -3.683 1.00 93.75 97 TRP A O 1
ATOM 781 N N . ARG A 1 98 ? -3.675 3.333 -4.660 1.00 93.81 98 ARG A N 1
ATOM 782 C CA . ARG A 1 98 ? -3.156 2.582 -3.504 1.00 93.81 98 ARG A CA 1
ATOM 783 C C . ARG A 1 98 ? -2.987 3.489 -2.285 1.00 93.81 98 ARG A C 1
ATOM 785 O O . ARG A 1 98 ? -3.499 3.193 -1.205 1.00 93.81 98 ARG A O 1
ATOM 792 N N . HIS A 1 99 ? -2.317 4.626 -2.461 1.00 91.81 99 HIS A N 1
ATOM 793 C CA . HIS A 1 99 ? -2.072 5.567 -1.374 1.00 91.81 99 HIS A CA 1
ATOM 794 C C . HIS A 1 99 ? -3.386 6.144 -0.815 1.00 91.81 99 HIS A C 1
ATOM 796 O O . HIS A 1 99 ? -3.534 6.290 0.404 1.00 91.81 99 HIS A O 1
ATOM 802 N N . GLY A 1 100 ? -4.350 6.457 -1.685 1.00 93.94 100 GLY A N 1
ATOM 803 C CA . GLY A 1 100 ? -5.677 6.937 -1.298 1.00 93.94 100 GLY A CA 1
ATOM 804 C C . GLY A 1 100 ? -6.467 5.907 -0.488 1.00 93.94 100 GLY A C 1
ATOM 805 O O . GLY A 1 100 ? -7.009 6.249 0.566 1.00 93.94 100 GLY A O 1
ATOM 806 N N . ALA A 1 101 ? -6.475 4.647 -0.931 1.00 94.38 101 ALA A N 1
ATOM 807 C CA . ALA A 1 101 ? -7.149 3.550 -0.238 1.00 94.38 101 ALA A CA 1
ATOM 808 C C . ALA A 1 101 ? -6.602 3.353 1.185 1.00 94.38 101 ALA A C 1
ATOM 810 O O . ALA A 1 101 ? -7.368 3.358 2.150 1.00 94.38 101 ALA A O 1
ATOM 811 N N . LEU A 1 102 ? -5.278 3.297 1.346 1.00 94.06 102 LEU A N 1
ATOM 812 C CA . LEU A 1 102 ? -4.658 3.143 2.664 1.00 94.06 102 LEU A CA 1
ATOM 813 C C . LEU A 1 102 ? -4.917 4.345 3.584 1.00 94.06 102 LEU A C 1
ATOM 815 O O . LEU A 1 102 ? -5.201 4.159 4.767 1.00 94.06 102 LEU A O 1
ATOM 819 N N . ARG A 1 103 ? -4.897 5.585 3.068 1.00 93.69 103 ARG A N 1
ATOM 820 C CA . ARG A 1 103 ? -5.270 6.769 3.872 1.00 93.69 103 ARG A CA 1
ATOM 821 C C . ARG A 1 103 ? -6.719 6.683 4.351 1.00 93.69 103 ARG A C 1
ATOM 823 O O . ARG A 1 103 ? -7.000 7.028 5.499 1.00 93.69 103 ARG A O 1
ATOM 830 N N . TYR A 1 104 ? -7.632 6.224 3.494 1.00 94.12 104 TYR A N 1
ATOM 831 C CA . TYR A 1 104 ? -9.025 6.005 3.875 1.00 94.12 104 TYR A CA 1
ATOM 832 C C . TYR A 1 104 ? -9.138 4.959 4.992 1.00 94.12 104 TYR A C 1
ATOM 834 O O . TYR A 1 104 ? -9.754 5.237 6.023 1.00 94.12 104 TYR A O 1
ATOM 842 N N . MET A 1 105 ? -8.484 3.804 4.837 1.00 92.94 105 MET A N 1
ATOM 843 C CA . MET A 1 105 ? -8.470 2.746 5.853 1.00 92.94 105 MET A CA 1
ATOM 844 C C . MET A 1 105 ? -7.879 3.230 7.180 1.00 92.94 105 MET A C 1
ATOM 846 O O . MET A 1 105 ? -8.432 2.940 8.239 1.00 92.94 105 MET A O 1
ATOM 850 N N . TYR A 1 106 ? -6.804 4.021 7.146 1.00 92.88 106 TYR A N 1
ATOM 851 C CA . TYR A 1 106 ? -6.201 4.599 8.348 1.00 92.88 106 TYR A CA 1
ATOM 852 C C . TYR A 1 106 ? -7.191 5.493 9.102 1.00 92.88 106 TYR A C 1
ATOM 854 O O . TYR A 1 106 ? -7.429 5.314 10.299 1.00 92.88 106 TYR A O 1
ATOM 862 N N . CYS A 1 107 ? -7.820 6.430 8.388 1.00 90.38 107 CYS A N 1
ATOM 863 C CA . CYS A 1 107 ? -8.835 7.316 8.950 1.00 90.38 107 CYS A CA 1
ATOM 864 C C . CYS A 1 107 ? -10.024 6.533 9.520 1.00 90.38 107 CYS A C 1
ATOM 866 O O . CYS A 1 107 ? -10.498 6.854 10.613 1.00 90.38 107 CYS A O 1
ATOM 868 N N . HIS A 1 108 ? -10.481 5.499 8.810 1.00 89.31 108 HIS A N 1
ATOM 869 C CA . HIS A 1 108 ? -11.557 4.623 9.260 1.00 89.31 108 HIS A CA 1
ATOM 870 C C . HIS A 1 108 ? -11.190 3.905 10.569 1.00 89.31 108 HIS A C 1
ATOM 872 O O . HIS A 1 108 ? -11.922 4.020 11.554 1.00 89.31 108 HIS A O 1
ATOM 878 N N . THR A 1 109 ? -10.022 3.262 10.630 1.00 89.31 109 THR A N 1
ATOM 879 C CA . THR A 1 109 ? -9.514 2.564 11.824 1.00 89.31 109 THR A CA 1
ATOM 880 C C . THR A 1 109 ? -9.406 3.498 13.032 1.00 89.31 109 THR A C 1
ATOM 882 O O . THR A 1 109 ? -9.850 3.165 14.133 1.00 89.31 109 THR A O 1
ATOM 885 N N . LEU A 1 110 ? -8.885 4.715 12.844 1.00 86.31 110 LEU A N 1
ATOM 886 C CA . LEU A 1 110 ? -8.818 5.708 13.921 1.00 86.31 110 LEU A CA 1
ATOM 887 C C . LEU A 1 110 ? -10.203 6.175 14.387 1.00 86.31 110 LEU A C 1
ATOM 889 O O . LEU A 1 110 ? -10.398 6.433 15.580 1.00 86.31 110 LEU A O 1
ATOM 893 N N . HIS A 1 111 ? -11.161 6.316 13.468 1.00 83.50 111 HIS A N 1
ATOM 894 C CA . HIS A 1 111 ? -12.528 6.700 13.809 1.00 83.50 111 HIS A CA 1
ATOM 895 C C . HIS A 1 111 ? -13.224 5.618 14.643 1.00 83.50 111 HIS A C 1
ATOM 897 O O . HIS A 1 111 ? -13.792 5.939 15.690 1.00 83.50 111 HIS A O 1
ATOM 903 N N . GLN A 1 112 ? -13.101 4.349 14.240 1.00 79.50 112 GLN A N 1
ATOM 904 C CA . GLN A 1 112 ? -13.618 3.204 14.995 1.00 79.50 112 GLN A CA 1
ATOM 905 C C . GLN A 1 112 ? -13.028 3.164 16.408 1.00 79.50 112 GLN A C 1
ATOM 907 O O . GLN A 1 112 ? -13.768 3.133 17.389 1.00 79.50 112 GLN A O 1
ATOM 912 N N . ARG A 1 113 ? -11.703 3.308 16.546 1.00 76.88 113 ARG A N 1
ATOM 913 C CA . ARG A 1 113 ? -11.040 3.345 17.860 1.00 76.88 113 ARG A CA 1
ATOM 914 C C . ARG A 1 113 ? -11.576 4.462 18.766 1.00 76.88 113 ARG A C 1
ATOM 916 O O . ARG A 1 113 ? -11.828 4.240 19.949 1.00 76.88 113 ARG A O 1
ATOM 923 N N . LYS A 1 114 ? -11.779 5.672 18.230 1.00 78.50 114 LYS A N 1
ATOM 924 C CA . LYS A 1 114 ? -12.369 6.792 18.991 1.00 78.50 114 LYS A CA 1
ATOM 925 C C . LYS A 1 114 ? -13.796 6.486 19.449 1.00 78.50 114 LYS A C 1
ATOM 927 O O . LYS A 1 114 ? -14.164 6.873 20.558 1.00 78.50 114 LYS A O 1
ATOM 932 N N . TYR A 1 115 ? -14.593 5.829 18.608 1.00 76.44 115 TYR A N 1
ATOM 933 C CA . TYR A 1 115 ? -15.951 5.408 18.948 1.00 76.44 115 TYR A CA 1
ATOM 934 C C . TYR A 1 115 ? -15.953 4.370 20.080 1.00 76.44 115 TYR A C 1
ATOM 936 O O . TYR A 1 115 ? -16.669 4.551 21.066 1.00 76.44 115 TYR A O 1
ATOM 944 N N . TRP A 1 116 ? -15.092 3.354 19.998 1.00 69.44 116 TRP A N 1
ATOM 945 C CA . TRP A 1 116 ? -14.938 2.336 21.039 1.00 69.44 116 TRP A CA 1
ATOM 946 C C . TRP A 1 116 ? -14.527 2.921 22.392 1.00 69.44 116 TRP A C 1
ATOM 948 O O . TRP A 1 116 ? -15.184 2.650 23.396 1.00 69.44 116 TRP A O 1
ATOM 958 N N . ILE A 1 117 ? -13.517 3.799 22.424 1.00 72.38 117 ILE A N 1
ATOM 959 C CA . ILE A 1 117 ? -13.081 4.463 23.666 1.00 72.38 117 ILE A CA 1
ATOM 960 C C . ILE A 1 117 ? -14.224 5.275 24.284 1.00 72.38 117 ILE A C 1
ATOM 962 O O . ILE A 1 117 ? -14.471 5.183 25.484 1.00 72.38 117 ILE A O 1
ATOM 966 N N . LYS A 1 118 ? -14.966 6.039 23.472 1.00 77.19 118 LYS A N 1
ATOM 967 C CA . LYS A 1 118 ? -16.143 6.785 23.943 1.00 77.19 118 LYS A CA 1
ATOM 968 C C . LYS A 1 118 ? -17.211 5.863 24.533 1.00 77.19 118 LYS A C 1
ATOM 970 O O . LYS A 1 118 ? -17.775 6.194 25.568 1.00 77.19 118 LYS A O 1
ATOM 975 N N . LYS A 1 119 ? -17.489 4.725 23.893 1.00 74.88 119 LYS A N 1
ATOM 976 C CA . LYS A 1 119 ? -18.476 3.744 24.363 1.00 74.88 119 LYS A CA 1
ATOM 977 C C . LYS A 1 119 ? -18.070 3.105 25.696 1.00 74.88 119 LYS A C 1
ATOM 979 O O . LYS A 1 119 ? -18.935 2.893 26.534 1.00 74.88 119 LYS A O 1
ATOM 984 N N . ILE A 1 120 ? -16.780 2.822 25.890 1.00 74.62 120 ILE A N 1
ATOM 985 C CA . ILE A 1 120 ? -16.252 2.201 27.114 1.00 74.62 120 ILE A CA 1
ATOM 986 C C . ILE A 1 120 ? -16.174 3.208 28.269 1.00 74.62 120 ILE A C 1
ATOM 988 O O . ILE A 1 120 ? -16.572 2.882 29.377 1.00 74.62 120 ILE A O 1
ATOM 992 N N . CYS A 1 121 ? -15.694 4.431 28.028 1.00 70.00 121 CYS A N 1
ATOM 993 C CA . CYS A 1 121 ? -15.518 5.444 29.078 1.00 70.00 121 CYS A CA 1
ATOM 994 C C . CYS A 1 121 ? -16.804 6.204 29.459 1.00 70.00 121 CYS A C 1
ATOM 996 O O . CYS A 1 121 ? -16.754 7.059 30.339 1.00 70.00 121 CYS A O 1
ATOM 998 N N . MET A 1 122 ? -17.928 5.952 28.778 1.00 62.09 122 MET A N 1
ATOM 999 C CA . MET A 1 122 ? -19.260 6.444 29.170 1.00 62.09 122 MET A CA 1
ATOM 1000 C C . MET A 1 122 ? -20.069 5.409 29.981 1.00 62.09 122 MET A C 1
ATOM 1002 O O . MET A 1 122 ? -21.272 5.597 30.166 1.00 62.09 122 MET A O 1
ATOM 1006 N N . LEU A 1 123 ? -19.421 4.337 30.453 1.00 50.31 123 LEU A N 1
ATOM 1007 C CA . LEU A 1 123 ? -19.901 3.431 31.507 1.00 50.31 123 LEU A CA 1
ATOM 1008 C C . LEU A 1 123 ? -19.239 3.795 32.840 1.00 50.31 123 LEU A C 1
ATOM 1010 O O . LEU A 1 123 ? -19.923 3.641 33.875 1.00 50.31 123 LEU A O 1
#

pLDDT: mean 74.74, std 19.58, range [33.62, 94.38]

Organism: Amphiprion percula (NCB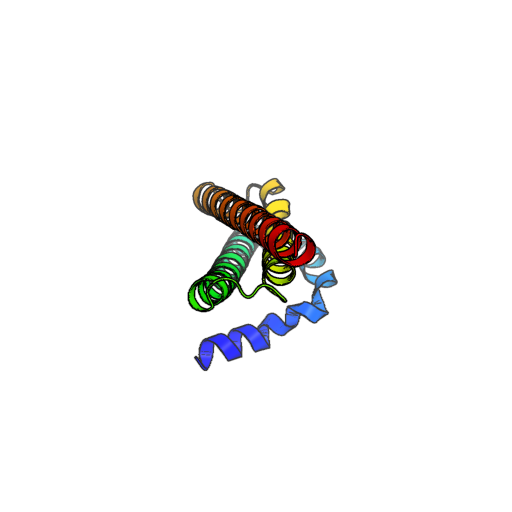I:txid161767)

InterPro domains:
  IPR037657 RAB7A-interacting MON1-CCZ1 complex subunit 1 [PF17716] (26-119)
  IPR037657 RAB7A-interacting MON1-CCZ1 complex subunit 1 [PTHR28494] (25-119)

Foldseek 3Di:
DVVVVVVVVVVVCVVVVPPPVVPPPDDDPVVVLVVLQVVLVVLLVVLVVQVVVCVVVVNDLPCNLVSLVVNLVSLVVNVVVVVVVSNDDVSNVSSVVSNVVSVVSNVVSVVVNVVVVVVVVVD

Sequence (123 aa):
MCELLQLVSHLNIIEGKSNFCMTIQGGESSNASKLLQDYTQVIQDITFHEENKLVDQEFPEDCSAFKIQQLLEDLTEPEVLKFLSVLGQELLECLYWRHGALRYMYCHTLHQRKYWIKKICML

Secondary structure (DSSP, 8-state):
-HHHHHHHHHTGGGGGTTTSTTSTTSS-HHHHHHHHHHHHHHHHHHHHHHHHHHHHTT--TTTHHHHHHHHHHHHHHHHHHGGGT-S-HHHHHHHHHHHHHHHHHHHHHHHHHHHHHHHHHT-